Protein AF-A0A256VL76-F1 (afdb_monomer_lite)

InterPro domains:
  IPR054052 Y16Q-like [PF21825] (53-107)

Sequence (113 aa):
MTKEEIFNDFIKKVKRDNFQIINVCRSNRDNVQSFSFEITDKQTATNIELANKLSKENAEVAGRMNRLDKFMDTEEYNRLSAKEQRLMIIQYNAMQVYADVLLQRIDEIKERL

Secondary structure (DSSP, 8-state):
--HHHHHHHHHHHHHHTTEEEEEEEEEEETTEEEEEEEEEEHHHHHHHHHHHHHHHHHHHHHHHHHHHHHHHTSHHHHHS-HHHHHHHHHHHHHHHHHHHHHHHHHHHHHTT-

pLDDT: mean 90.88, std 8.42, range [64.75, 98.56]

Organism: Limosilactobacillus reuteri (NCBI:txid1598)

Foldseek 3Di:
DDPVVVVVVVVVVCVVPQKDWPDWDWDQDPNDIDIDTDMDGNLLVVLVVLLVVLVVVLVVLVVVLVVLVVVCPDVVLVPDDPVVVVVSVVSNVVSVVVSVVSVVSSVVSVVVD

Radius of gyration: 24.28 Å; chains: 1; bounding box: 40×32×70 Å

Structure (mmCIF, N/CA/C/O backbone):
data_AF-A0A256VL76-F1
#
_entry.id   AF-A0A256VL76-F1
#
loop_
_atom_site.group_PDB
_atom_site.id
_atom_site.type_symbol
_atom_site.label_atom_id
_atom_site.label_alt_id
_atom_site.label_comp_id
_atom_site.label_asym_id
_atom_site.label_entity_id
_atom_site.label_seq_id
_atom_site.pdbx_PDB_ins_code
_atom_site.Cartn_x
_atom_site.Cartn_y
_atom_site.Cartn_z
_atom_site.occupancy
_atom_site.B_iso_or_equiv
_atom_site.auth_seq_id
_atom_site.auth_comp_id
_atom_site.auth_asym_id
_atom_site.auth_atom_id
_atom_site.pdbx_PDB_model_num
ATOM 1 N N . MET A 1 1 ? -14.523 0.670 46.407 1.00 64.75 1 MET A N 1
ATOM 2 C CA . MET A 1 1 ? -13.843 0.361 45.139 1.00 64.75 1 MET A CA 1
ATOM 3 C C . MET A 1 1 ? -12.798 1.439 44.899 1.00 64.75 1 MET A C 1
ATOM 5 O O . MET A 1 1 ? -13.154 2.613 44.931 1.00 64.75 1 MET A O 1
ATOM 9 N N . THR A 1 2 ? -11.523 1.084 44.782 1.00 84.38 2 THR A N 1
ATOM 10 C CA . THR A 1 2 ? -10.431 2.034 44.521 1.00 84.38 2 THR A CA 1
ATOM 11 C C . THR A 1 2 ? -10.460 2.499 43.060 1.00 84.38 2 THR A C 1
ATOM 13 O O . THR A 1 2 ? -11.060 1.853 42.200 1.00 84.38 2 THR A O 1
ATOM 16 N N . LYS A 1 3 ? -9.800 3.624 42.744 1.00 75.19 3 LYS A N 1
ATOM 17 C CA . LYS A 1 3 ? -9.657 4.095 41.350 1.00 75.19 3 LYS A CA 1
ATOM 18 C C . LYS A 1 3 ? -9.028 3.025 40.448 1.00 75.19 3 LYS A C 1
ATOM 20 O O . LYS A 1 3 ? -9.415 2.878 39.294 1.00 75.19 3 LYS A O 1
ATOM 25 N N . GLU A 1 4 ? -8.080 2.275 40.996 1.00 77.06 4 GLU A N 1
ATOM 26 C CA . GLU A 1 4 ? -7.350 1.218 40.303 1.00 77.06 4 GLU A CA 1
ATOM 27 C C . GLU A 1 4 ? -8.224 -0.022 40.062 1.00 77.06 4 GLU A C 1
ATOM 29 O O . GLU A 1 4 ? -8.170 -0.617 38.989 1.00 77.06 4 GLU A O 1
ATOM 34 N N . GLU A 1 5 ? -9.116 -0.360 40.998 1.00 79.81 5 GLU A N 1
ATOM 35 C CA . GLU A 1 5 ? -10.124 -1.413 40.815 1.00 79.81 5 GLU A CA 1
ATOM 36 C C . GLU A 1 5 ? -11.136 -1.068 39.716 1.00 79.81 5 GLU A C 1
ATOM 38 O O . GLU A 1 5 ? -11.420 -1.915 38.872 1.00 79.81 5 GLU A O 1
ATOM 43 N N . ILE A 1 6 ? -11.635 0.174 39.680 1.00 77.31 6 ILE A N 1
ATOM 44 C CA . ILE A 1 6 ? -12.567 0.641 38.637 1.00 77.31 6 ILE A CA 1
ATOM 45 C C . ILE A 1 6 ? -11.898 0.581 37.258 1.00 77.31 6 ILE A C 1
ATOM 47 O O . ILE A 1 6 ? -12.497 0.113 36.289 1.00 77.31 6 ILE A O 1
ATOM 51 N N . PHE A 1 7 ? -10.638 1.016 37.171 1.00 76.62 7 PHE A N 1
ATOM 52 C CA . PHE A 1 7 ? -9.871 0.968 35.930 1.00 76.62 7 PHE A CA 1
ATOM 53 C C . PHE A 1 7 ? -9.646 -0.479 35.473 1.00 76.62 7 PHE A C 1
ATOM 55 O O . PHE A 1 7 ? -9.915 -0.818 34.324 1.00 76.62 7 PHE A O 1
ATOM 62 N N . ASN A 1 8 ? -9.227 -1.366 36.377 1.00 80.50 8 ASN A N 1
ATOM 63 C CA . ASN A 1 8 ? -8.997 -2.774 36.059 1.00 80.50 8 ASN A CA 1
ATOM 64 C C . ASN A 1 8 ? -10.285 -3.521 35.669 1.00 80.50 8 ASN A C 1
ATOM 66 O O . ASN A 1 8 ? -10.241 -4.371 34.775 1.00 80.50 8 ASN A O 1
ATOM 70 N N . ASP A 1 9 ? -11.427 -3.203 36.288 1.00 80.94 9 ASP A N 1
ATOM 71 C CA . ASP A 1 9 ? -12.739 -3.748 35.912 1.00 80.94 9 ASP A CA 1
ATOM 72 C C . ASP A 1 9 ? -13.163 -3.289 34.507 1.00 80.94 9 ASP A C 1
ATOM 74 O O . ASP A 1 9 ? -13.569 -4.111 33.682 1.00 80.94 9 ASP A O 1
ATOM 78 N N . PHE A 1 10 ? -12.970 -2.004 34.185 1.00 80.00 10 PHE A N 1
ATOM 79 C CA . PHE A 1 10 ? -13.204 -1.468 32.841 1.00 80.00 10 PHE A CA 1
ATOM 80 C C . PHE A 1 10 ? -12.331 -2.167 31.787 1.00 80.00 10 PHE A C 1
ATOM 82 O O . PHE A 1 10 ? -12.855 -2.680 30.798 1.00 80.00 10 PHE A O 1
ATOM 89 N N . ILE A 1 11 ? -11.017 -2.284 32.024 1.00 79.06 11 ILE A N 1
ATOM 90 C CA . ILE A 1 11 ? -10.099 -2.992 31.116 1.00 79.06 11 ILE A CA 1
ATOM 91 C C . ILE A 1 11 ? -10.519 -4.456 30.925 1.00 79.06 11 ILE A C 1
ATOM 93 O O . ILE A 1 11 ? -10.466 -4.972 29.806 1.00 79.06 11 ILE A O 1
ATOM 97 N N . LYS A 1 12 ? -10.946 -5.143 31.994 1.00 79.56 12 LYS A N 1
ATOM 98 C CA . LYS A 1 12 ? -11.441 -6.526 31.907 1.00 79.56 12 LYS A CA 1
ATOM 99 C C . LYS A 1 12 ? -12.678 -6.637 31.021 1.00 79.56 12 LYS A C 1
ATOM 101 O O . LYS A 1 12 ? -12.723 -7.545 30.193 1.00 79.56 12 LYS A O 1
ATOM 106 N N . LYS A 1 13 ? -13.649 -5.734 31.174 1.00 74.38 13 LYS A N 1
ATOM 107 C CA . LYS A 1 13 ? -14.882 -5.715 30.370 1.00 74.38 13 LYS A CA 1
ATOM 108 C C . LYS A 1 13 ? -14.586 -5.444 28.894 1.00 74.38 13 LYS A C 1
ATOM 110 O O . LYS A 1 13 ? -14.974 -6.244 28.052 1.00 74.38 13 LYS A O 1
ATOM 115 N N . VAL A 1 14 ? -13.766 -4.435 28.592 1.00 75.00 14 VAL A N 1
ATOM 116 C CA . VAL A 1 14 ? -13.315 -4.132 27.218 1.00 75.00 14 VAL A CA 1
ATOM 117 C C . VAL A 1 14 ? -12.643 -5.346 26.562 1.00 75.00 14 VAL A C 1
ATOM 119 O O . VAL A 1 14 ? -12.964 -5.702 25.430 1.00 75.00 14 VAL A O 1
ATOM 122 N N . LYS A 1 15 ? -11.740 -6.030 27.280 1.00 71.19 15 LYS A N 1
ATOM 123 C CA . LYS A 1 15 ? -11.041 -7.217 26.756 1.00 71.19 15 LYS A CA 1
ATOM 124 C C . LYS A 1 15 ? -11.975 -8.397 26.476 1.00 71.19 15 LYS A C 1
ATOM 126 O O . LYS A 1 15 ? -11.658 -9.183 25.578 1.00 71.19 15 LYS A O 1
ATOM 131 N N . ARG A 1 16 ? -13.062 -8.531 27.245 1.00 76.50 16 ARG A N 1
ATOM 132 C CA . ARG A 1 16 ? -14.035 -9.631 27.152 1.00 76.50 16 ARG A CA 1
ATOM 133 C C . ARG A 1 16 ? -14.922 -9.518 25.911 1.00 76.50 16 ARG A C 1
ATOM 135 O O . ARG A 1 16 ? -15.236 -10.543 25.320 1.00 76.50 16 ARG A O 1
ATOM 142 N N . ASP A 1 17 ? -15.223 -8.295 25.482 1.00 70.25 17 ASP A N 1
ATOM 143 C CA . ASP A 1 17 ? -16.236 -8.012 24.457 1.00 70.25 17 ASP A CA 1
ATOM 144 C C . ASP A 1 17 ? -15.643 -7.691 23.065 1.00 70.25 17 ASP A C 1
ATOM 146 O O . ASP A 1 17 ? -16.253 -6.999 22.263 1.00 70.25 17 ASP A O 1
ATOM 150 N N . ASN A 1 18 ? -14.445 -8.199 22.743 1.00 77.56 18 ASN A N 1
ATOM 151 C CA . ASN A 1 18 ? -13.742 -7.952 21.467 1.00 77.56 18 ASN A CA 1
ATOM 152 C C . ASN A 1 18 ? -13.428 -6.482 21.146 1.00 77.56 18 ASN A C 1
ATOM 154 O O . ASN A 1 18 ? -13.108 -6.168 20.003 1.00 77.56 18 ASN A O 1
ATOM 158 N N . PHE A 1 19 ? -13.401 -5.606 22.148 1.00 82.12 19 PHE A N 1
ATOM 159 C CA . PHE A 1 19 ? -12.969 -4.221 21.987 1.00 82.12 19 PHE A CA 1
ATOM 160 C C . PHE A 1 19 ? -11.496 -4.036 22.356 1.00 82.12 19 PHE A C 1
ATOM 162 O O . PHE A 1 19 ? -10.884 -4.843 23.068 1.00 82.12 19 PHE A O 1
ATOM 169 N N . GLN A 1 20 ? -10.917 -2.946 21.870 1.00 81.56 20 GLN A N 1
ATOM 170 C CA . GLN A 1 20 ? -9.614 -2.452 22.275 1.00 81.56 20 GLN A CA 1
ATOM 171 C C . GLN A 1 20 ? -9.644 -0.938 22.463 1.00 81.56 20 GLN A C 1
ATOM 173 O O . GLN A 1 20 ? -10.370 -0.223 21.776 1.00 81.56 20 GLN A O 1
ATOM 178 N N . ILE A 1 21 ? -8.835 -0.457 23.403 1.00 83.06 21 ILE A N 1
ATOM 179 C CA . ILE A 1 21 ? -8.632 0.973 23.633 1.00 83.06 21 ILE A CA 1
ATOM 180 C C . ILE A 1 21 ? -7.552 1.445 22.667 1.00 83.06 21 ILE A C 1
ATOM 182 O O . ILE A 1 21 ? -6.445 0.908 22.688 1.00 83.06 21 ILE A O 1
ATOM 186 N N . ILE A 1 22 ? -7.872 2.441 21.849 1.00 83.19 22 ILE A N 1
ATOM 187 C CA . ILE A 1 22 ? -6.939 3.041 20.885 1.00 83.19 22 ILE A CA 1
ATOM 188 C C . ILE A 1 22 ? -6.375 4.373 21.376 1.00 83.19 22 ILE A C 1
ATOM 190 O O . ILE A 1 22 ? -5.302 4.776 20.935 1.00 83.19 22 ILE A O 1
ATOM 194 N N . ASN A 1 23 ? -7.051 5.028 22.325 1.00 82.19 23 ASN A N 1
ATOM 195 C CA . ASN A 1 23 ? -6.583 6.272 22.920 1.00 82.19 23 ASN A CA 1
ATOM 196 C C . ASN A 1 23 ? -7.085 6.431 24.363 1.00 82.19 23 ASN A C 1
ATOM 198 O O . ASN A 1 23 ? -8.189 6.002 24.709 1.00 82.19 23 ASN A O 1
ATOM 202 N N . VAL A 1 24 ? -6.271 7.071 25.203 1.00 84.81 24 VAL A N 1
ATOM 203 C CA . VAL A 1 24 ? -6.621 7.430 26.581 1.00 84.81 24 VAL A CA 1
ATOM 204 C C . VAL A 1 24 ? -6.229 8.880 26.817 1.00 84.81 24 VAL A C 1
ATOM 206 O O . VAL A 1 24 ? -5.048 9.222 26.841 1.00 84.81 24 VAL A O 1
ATOM 209 N N . CYS A 1 25 ? -7.218 9.733 27.059 1.00 84.75 25 CYS A N 1
ATOM 210 C CA . CYS A 1 25 ? -6.995 11.121 27.436 1.00 84.75 25 CYS A CA 1
ATOM 211 C C . CYS A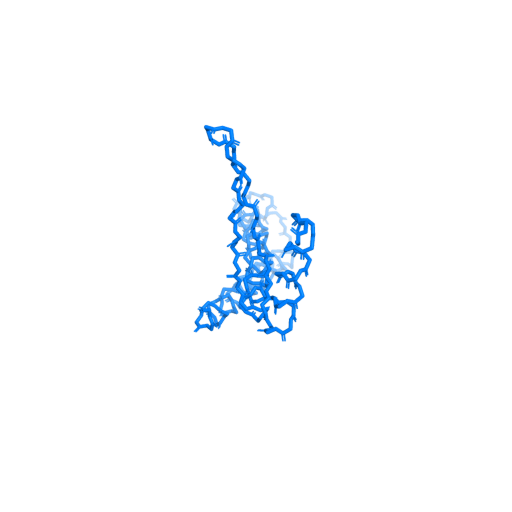 1 25 ? -7.229 11.295 28.934 1.00 84.75 25 CYS A C 1
ATOM 213 O O . CYS A 1 25 ? -8.262 10.898 29.469 1.00 84.75 25 CYS A O 1
ATOM 215 N N . ARG A 1 26 ? -6.279 11.936 29.612 1.00 87.00 26 ARG A N 1
ATOM 216 C CA . ARG A 1 26 ? -6.411 12.331 31.015 1.00 87.00 26 ARG A CA 1
ATOM 217 C C . ARG A 1 26 ? -6.529 13.845 31.093 1.00 87.00 26 ARG A C 1
ATOM 219 O O . ARG A 1 26 ? -5.690 14.551 30.543 1.00 87.00 26 ARG A O 1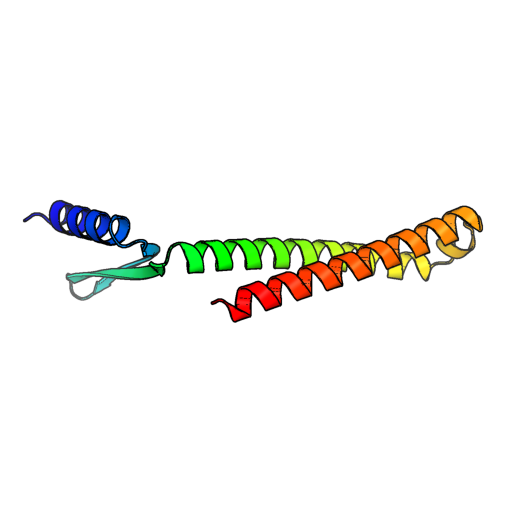
ATOM 226 N N . SER A 1 27 ? -7.520 14.338 31.823 1.00 87.50 27 SER A N 1
ATOM 227 C CA . SER A 1 27 ? -7.660 15.762 32.118 1.00 87.50 27 SER A CA 1
ATOM 228 C C . SER A 1 27 ? -7.820 15.988 33.618 1.00 87.50 27 SER A C 1
ATOM 230 O O . SER A 1 27 ? -8.395 15.171 34.333 1.00 87.50 27 SER A O 1
ATOM 232 N N . ASN A 1 28 ? -7.267 17.098 34.100 1.00 87.31 28 ASN A N 1
ATOM 233 C CA . ASN A 1 28 ? -7.467 17.589 35.457 1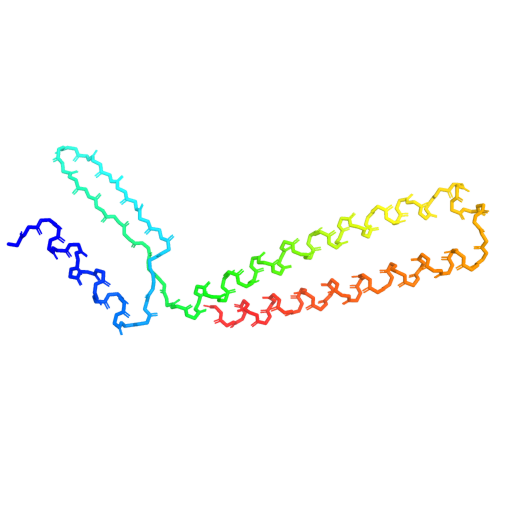.00 87.31 28 ASN A CA 1
ATOM 234 C C . ASN A 1 28 ? -8.048 19.000 35.336 1.00 87.31 28 ASN A C 1
ATOM 236 O O . ASN A 1 28 ? -7.320 19.927 34.983 1.00 87.31 28 ASN A O 1
ATOM 240 N N . ARG A 1 29 ? -9.348 19.159 35.590 1.00 85.81 29 ARG A N 1
ATOM 241 C CA . ARG A 1 29 ? -10.010 20.471 35.693 1.00 85.81 29 ARG A CA 1
ATOM 242 C C . ARG A 1 29 ? -10.648 20.584 37.066 1.00 85.81 29 ARG A C 1
ATOM 244 O O . ARG A 1 29 ? -11.218 19.609 37.537 1.00 85.81 29 ARG A O 1
ATOM 251 N N . ASP A 1 30 ? -10.514 21.743 37.703 1.00 89.12 30 ASP A N 1
ATOM 252 C CA . ASP A 1 30 ? -11.171 22.063 38.979 1.00 89.12 30 ASP A CA 1
ATOM 253 C C . ASP A 1 30 ? -10.946 21.006 40.080 1.00 89.12 30 ASP A C 1
ATOM 255 O O . ASP A 1 30 ? -11.866 20.611 40.789 1.00 89.12 30 ASP A O 1
ATOM 259 N N . ASN A 1 31 ? -9.711 20.497 40.201 1.00 85.56 31 ASN A N 1
ATOM 260 C CA . ASN A 1 31 ? -9.329 19.387 41.094 1.00 85.56 31 ASN A CA 1
ATOM 261 C C . ASN A 1 31 ? -10.064 18.050 40.851 1.00 85.56 31 ASN A C 1
ATOM 263 O O . ASN A 1 31 ? -9.908 17.107 41.631 1.00 85.56 31 ASN A O 1
ATOM 267 N N . VAL A 1 32 ? -10.794 17.917 39.743 1.00 83.94 32 VAL A N 1
ATOM 268 C CA . VAL A 1 32 ? -11.412 16.672 39.285 1.00 83.94 32 VAL A CA 1
ATOM 269 C C . VAL A 1 32 ? -10.539 16.028 38.212 1.00 83.94 32 VAL A C 1
ATOM 271 O O . VAL A 1 32 ? -10.250 16.609 37.164 1.00 83.94 32 VAL A O 1
ATOM 274 N N . GLN A 1 33 ? -10.129 14.789 38.474 1.00 85.06 33 GLN A N 1
ATOM 275 C CA . GLN A 1 33 ? -9.399 13.957 37.525 1.00 85.06 33 GLN A CA 1
ATOM 276 C C . GLN A 1 33 ? -10.386 13.174 36.659 1.00 85.06 33 GLN A C 1
ATOM 278 O O . GLN A 1 33 ? -11.136 12.350 3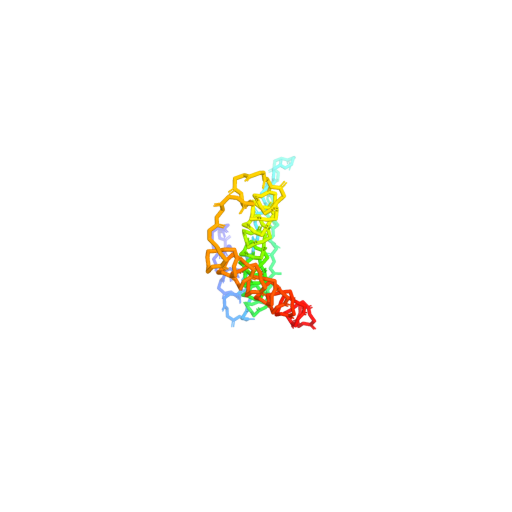7.180 1.00 85.06 33 GLN A O 1
ATOM 283 N N . SER A 1 34 ? -10.344 13.398 35.349 1.00 83.19 34 SER A N 1
ATOM 284 C CA . SER A 1 34 ? -11.181 12.711 34.364 1.00 83.19 34 SER A CA 1
ATOM 285 C C . SER A 1 34 ? -10.331 11.886 33.401 1.00 83.19 34 SER A C 1
ATOM 287 O O . SER A 1 34 ? -9.207 12.262 33.052 1.00 83.19 34 SER A O 1
ATOM 289 N N . PHE A 1 35 ? -10.886 10.756 32.970 1.00 83.19 35 PHE A N 1
ATOM 290 C CA . PHE A 1 35 ? -10.304 9.877 31.964 1.00 83.19 35 PHE A CA 1
ATOM 291 C C . PHE A 1 35 ? -11.325 9.661 30.851 1.00 83.19 35 PHE A C 1
ATOM 293 O O . PHE A 1 35 ? -12.464 9.292 31.130 1.00 83.19 35 PHE A O 1
ATOM 300 N N . SER A 1 36 ? -10.900 9.862 29.610 1.00 84.38 36 SER A N 1
ATOM 301 C CA . SER A 1 36 ? -11.675 9.547 28.414 1.00 84.38 36 SER A CA 1
ATOM 302 C C . SER A 1 36 ? -10.970 8.432 27.660 1.00 84.38 36 SER A C 1
ATOM 304 O O . SER A 1 36 ? -9.761 8.503 27.437 1.00 84.38 36 SER A O 1
ATOM 306 N N . PHE A 1 37 ? -11.726 7.410 27.276 1.00 84.00 37 PHE A N 1
ATOM 307 C CA . PHE A 1 37 ? -11.222 6.262 26.534 1.00 84.00 37 PHE A CA 1
ATOM 308 C C . PHE A 1 37 ? -11.873 6.245 25.165 1.00 84.00 37 PHE A C 1
ATOM 310 O O . PHE A 1 37 ? -13.096 6.319 25.060 1.00 84.00 37 PHE A O 1
ATOM 317 N N . GLU A 1 38 ? -11.055 6.104 24.135 1.00 85.81 38 GLU A N 1
ATOM 318 C CA . GLU A 1 38 ? -11.525 5.818 22.791 1.00 85.81 38 GLU A CA 1
ATOM 319 C C . GLU A 1 38 ? -11.385 4.316 22.559 1.00 85.81 38 GLU A C 1
ATOM 321 O O . GLU A 1 38 ? -10.286 3.759 22.676 1.00 85.81 38 GLU A O 1
ATOM 326 N N . ILE A 1 39 ? -12.512 3.653 22.306 1.00 86.62 39 ILE A N 1
ATOM 327 C CA . ILE A 1 39 ? -12.591 2.208 22.099 1.00 86.62 39 ILE A CA 1
ATOM 328 C C . ILE A 1 39 ? -13.124 1.907 20.705 1.00 86.62 39 ILE A C 1
ATOM 330 O O . ILE A 1 39 ? -13.992 2.607 20.195 1.00 86.62 39 ILE A O 1
ATOM 334 N N . THR A 1 40 ? -12.623 0.835 20.111 1.00 85.88 40 THR A N 1
ATOM 335 C CA . THR A 1 40 ? -13.124 0.281 18.851 1.00 85.88 40 THR A CA 1
ATOM 336 C C . THR A 1 40 ? -13.075 -1.238 18.930 1.00 85.88 40 THR A C 1
ATOM 338 O O . THR A 1 40 ? -12.415 -1.791 19.818 1.00 85.88 40 THR A O 1
ATOM 341 N N . ASP A 1 41 ? -13.790 -1.943 18.062 1.00 87.69 41 ASP A N 1
ATOM 342 C CA . ASP A 1 41 ? -13.656 -3.391 18.004 1.00 87.69 41 ASP A CA 1
ATOM 343 C C . ASP A 1 41 ? -12.277 -3.782 1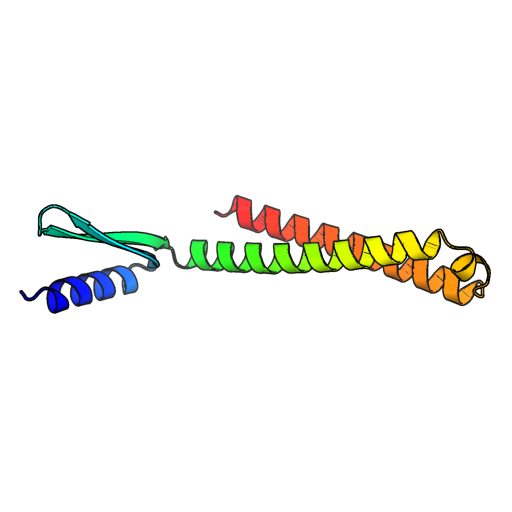7.435 1.00 87.69 41 ASP A C 1
ATOM 345 O O . ASP A 1 41 ? -11.644 -3.066 16.654 1.00 87.69 41 ASP A O 1
ATOM 349 N N . LYS A 1 42 ? -11.763 -4.929 17.877 1.00 85.31 42 LYS A N 1
ATOM 350 C CA . LYS A 1 42 ? -10.425 -5.415 17.512 1.00 85.31 42 LYS A CA 1
ATOM 351 C C . LYS A 1 42 ? -10.270 -5.626 16.008 1.00 85.31 42 LYS A C 1
ATOM 353 O O . LYS A 1 42 ? -9.159 -5.473 15.500 1.00 85.31 42 LYS A O 1
ATOM 358 N N . GLN A 1 43 ? -11.346 -5.990 15.306 1.00 87.06 43 GLN A N 1
ATOM 359 C CA . GLN A 1 43 ? -11.299 -6.211 13.865 1.00 87.06 43 GLN A CA 1
ATOM 360 C C . GLN A 1 43 ? -11.121 -4.881 13.135 1.00 87.06 43 GLN A C 1
ATOM 362 O O . GLN A 1 43 ? -10.200 -4.759 12.330 1.00 87.06 43 GLN A O 1
ATOM 367 N N . THR A 1 44 ? -11.921 -3.874 13.475 1.00 89.00 44 THR A N 1
ATOM 368 C CA . THR A 1 44 ? -11.811 -2.502 12.966 1.00 89.00 44 THR A CA 1
ATOM 369 C C . THR A 1 44 ? -10.436 -1.922 13.246 1.00 89.00 44 THR A C 1
ATOM 371 O O . THR A 1 44 ? -9.786 -1.401 12.343 1.00 89.00 44 THR A O 1
ATOM 374 N N . ALA A 1 45 ? -9.909 -2.087 14.457 1.00 87.44 45 ALA A N 1
ATOM 375 C CA . ALA A 1 45 ? -8.559 -1.625 14.745 1.00 87.44 45 ALA A CA 1
ATOM 376 C C . ALA A 1 45 ? -7.470 -2.320 13.922 1.00 87.44 45 ALA A C 1
ATOM 378 O O . ALA A 1 45 ? -6.545 -1.665 13.443 1.00 87.44 45 ALA A O 1
ATOM 379 N N . THR A 1 46 ? -7.577 -3.640 13.757 1.00 89.38 46 THR A N 1
ATOM 380 C CA . THR A 1 46 ? -6.638 -4.423 12.945 1.00 89.38 46 THR A CA 1
ATOM 381 C C . THR A 1 46 ? -6.707 -3.988 11.481 1.00 89.38 46 THR A C 1
ATOM 383 O O . THR A 1 46 ? -5.677 -3.826 10.828 1.00 89.38 46 THR A O 1
ATOM 386 N N . ASN A 1 47 ? -7.916 -3.736 10.978 1.00 92.56 47 ASN A N 1
ATOM 387 C CA . ASN A 1 47 ? -8.165 -3.215 9.639 1.00 92.56 47 ASN A CA 1
ATOM 388 C C . ASN A 1 47 ? -7.550 -1.815 9.461 1.00 92.56 47 ASN A C 1
ATOM 390 O O . ASN A 1 47 ? -6.852 -1.585 8.477 1.00 92.56 47 ASN A O 1
ATOM 394 N N . ILE A 1 48 ? -7.721 -0.904 10.426 1.00 91.44 48 ILE A N 1
ATOM 395 C CA . ILE A 1 48 ? -7.089 0.428 10.411 1.00 91.44 48 ILE A CA 1
ATOM 396 C C . ILE A 1 48 ? -5.561 0.306 10.389 1.00 91.44 48 ILE A C 1
ATOM 398 O O . ILE A 1 48 ? -4.895 0.967 9.590 1.00 91.44 48 ILE A O 1
ATOM 402 N N . GLU A 1 49 ? -4.985 -0.546 11.240 1.00 92.12 49 GLU A N 1
ATOM 403 C CA . GLU A 1 49 ? -3.537 -0.758 11.277 1.00 92.12 49 GLU A CA 1
ATOM 404 C C . GLU A 1 49 ? -3.016 -1.293 9.935 1.00 92.12 49 GLU A C 1
ATOM 406 O O . GLU A 1 49 ? -2.002 -0.810 9.423 1.00 92.12 49 GLU A O 1
ATOM 411 N N . LEU A 1 50 ? -3.725 -2.253 9.337 1.00 95.06 50 LEU A N 1
ATOM 412 C CA . LEU A 1 50 ? -3.384 -2.804 8.031 1.00 95.06 50 LEU A CA 1
ATOM 413 C C . LEU A 1 50 ? -3.481 -1.745 6.926 1.00 95.06 50 LEU A C 1
ATOM 415 O O . LEU A 1 50 ? -2.526 -1.581 6.168 1.00 95.06 50 LEU A O 1
ATOM 419 N N . ALA A 1 51 ? -4.573 -0.979 6.865 1.00 96.25 51 ALA A N 1
ATOM 420 C CA . ALA A 1 51 ? -4.744 0.098 5.891 1.00 96.25 51 ALA A CA 1
ATOM 421 C C . ALA A 1 51 ? -3.625 1.147 5.995 1.00 96.25 51 ALA A C 1
ATOM 423 O O . ALA A 1 51 ? -3.100 1.596 4.974 1.00 96.25 51 ALA A O 1
ATOM 424 N N . ASN A 1 52 ? -3.202 1.493 7.215 1.00 95.69 52 ASN A N 1
ATOM 425 C CA . ASN A 1 52 ? -2.093 2.420 7.447 1.00 95.69 52 ASN A CA 1
ATOM 426 C C . ASN A 1 52 ? -0.752 1.854 6.957 1.00 95.69 52 ASN A C 1
ATOM 428 O O . ASN A 1 52 ? 0.026 2.580 6.334 1.00 95.69 52 ASN A O 1
ATOM 432 N N . LYS A 1 53 ? -0.481 0.562 7.197 1.00 97.62 53 LYS A N 1
ATOM 433 C CA . LYS A 1 53 ? 0.731 -0.111 6.693 1.00 97.62 53 LYS A CA 1
ATOM 434 C C . LYS A 1 53 ? 0.775 -0.106 5.168 1.00 97.62 53 LYS A C 1
ATOM 436 O O . LYS A 1 53 ? 1.772 0.337 4.603 1.00 97.62 53 LYS A O 1
ATOM 441 N N . LEU A 1 54 ? -0.318 -0.510 4.520 1.00 98.25 54 LEU A N 1
ATOM 442 C CA . LEU A 1 54 ? -0.421 -0.515 3.059 1.00 98.25 54 LEU A CA 1
ATOM 443 C C . LEU A 1 54 ? -0.310 0.901 2.477 1.00 98.25 54 LEU A C 1
ATOM 445 O O . LEU A 1 54 ? 0.358 1.098 1.469 1.00 98.25 54 LEU A O 1
ATOM 449 N N . SER A 1 55 ? -0.899 1.906 3.134 1.00 98.19 55 SER A N 1
ATOM 450 C CA . SER A 1 55 ? -0.800 3.306 2.692 1.00 98.19 55 SER A CA 1
ATOM 451 C C . SER A 1 55 ? 0.640 3.816 2.738 1.00 98.19 55 SER A C 1
ATOM 453 O O . SER A 1 55 ? 1.089 4.495 1.813 1.00 98.19 55 SER A O 1
ATOM 455 N N . LYS A 1 56 ? 1.386 3.472 3.796 1.00 98.44 56 LYS A N 1
ATOM 456 C CA . LYS A 1 56 ? 2.804 3.823 3.910 1.00 98.44 56 LYS A CA 1
ATOM 457 C C . LYS A 1 56 ? 3.630 3.141 2.821 1.00 98.44 56 LYS A C 1
ATOM 459 O O . LYS A 1 56 ? 4.430 3.804 2.168 1.00 98.44 56 LYS A O 1
ATOM 464 N N . GLU A 1 57 ? 3.416 1.847 2.606 1.00 98.50 57 GLU A N 1
ATOM 465 C CA . GLU A 1 57 ? 4.103 1.093 1.556 1.00 98.50 57 GLU A CA 1
ATOM 466 C C . GLU A 1 57 ? 3.813 1.668 0.164 1.00 98.50 57 GLU A C 1
ATOM 468 O O . GLU A 1 57 ? 4.739 1.919 -0.606 1.00 98.50 57 GLU A O 1
ATOM 473 N N . ASN A 1 58 ? 2.552 1.998 -0.125 1.00 98.56 58 ASN A N 1
ATOM 474 C CA . ASN A 1 58 ? 2.167 2.629 -1.383 1.00 98.56 58 ASN A CA 1
ATOM 475 C C . ASN A 1 58 ? 2.876 3.979 -1.595 1.00 98.56 58 ASN A C 1
ATOM 477 O O . ASN A 1 58 ? 3.374 4.262 -2.684 1.00 98.56 58 ASN A O 1
ATOM 481 N N . ALA A 1 59 ? 2.995 4.796 -0.543 1.00 98.44 59 ALA A N 1
ATOM 482 C CA . ALA A 1 59 ? 3.738 6.054 -0.604 1.00 98.44 59 ALA A CA 1
ATOM 483 C C . ALA A 1 59 ? 5.241 5.839 -0.875 1.00 98.44 59 ALA A C 1
ATOM 485 O O . ALA A 1 59 ? 5.856 6.601 -1.626 1.00 98.44 59 ALA A O 1
ATOM 486 N N . GLU A 1 60 ? 5.843 4.790 -0.307 1.00 98.50 60 GLU A N 1
ATOM 487 C CA . GLU A 1 60 ? 7.236 4.425 -0.583 1.00 98.50 60 GLU A CA 1
ATOM 488 C C . GLU A 1 60 ? 7.437 3.977 -2.040 1.00 98.50 60 GLU A C 1
ATOM 490 O O . GLU A 1 60 ? 8.419 4.385 -2.673 1.00 98.50 60 GLU A O 1
ATOM 495 N N . VAL A 1 61 ? 6.506 3.185 -2.587 1.00 98.44 61 VAL A N 1
ATOM 496 C CA . VAL A 1 61 ? 6.507 2.750 -3.996 1.00 98.44 61 VAL A CA 1
ATOM 497 C C . VAL A 1 61 ? 6.356 3.949 -4.930 1.00 98.44 61 VAL A C 1
ATOM 499 O O . VAL A 1 61 ? 7.200 4.135 -5.808 1.00 98.44 61 VAL A O 1
ATOM 502 N N . ALA A 1 62 ? 5.381 4.828 -4.689 1.00 97.88 62 ALA A N 1
ATOM 503 C CA . ALA A 1 62 ? 5.202 6.062 -5.456 1.00 97.88 62 ALA A CA 1
ATOM 504 C C . ALA A 1 62 ? 6.465 6.944 -5.426 1.00 97.88 62 ALA A C 1
ATOM 506 O O . ALA A 1 62 ? 6.895 7.486 -6.444 1.00 97.88 62 ALA A O 1
ATOM 507 N N . GLY A 1 63 ? 7.133 7.032 -4.271 1.00 98.25 63 GLY A N 1
ATOM 508 C CA . GLY A 1 63 ? 8.410 7.731 -4.143 1.00 98.25 63 GLY A CA 1
ATOM 509 C C . GLY A 1 63 ? 9.537 7.115 -4.984 1.00 98.25 63 GLY A C 1
ATOM 510 O O . GLY A 1 63 ? 10.368 7.850 -5.519 1.00 98.25 63 GLY A O 1
ATOM 511 N N . ARG A 1 64 ? 9.586 5.782 -5.116 1.00 98.12 64 ARG A N 1
ATOM 512 C CA . ARG A 1 64 ? 10.546 5.082 -5.992 1.00 98.12 64 ARG A CA 1
ATOM 513 C C . ARG A 1 64 ? 10.224 5.307 -7.465 1.00 98.12 64 ARG A C 1
ATOM 515 O O . ARG A 1 64 ? 11.140 5.632 -8.216 1.00 98.12 64 ARG A O 1
ATOM 522 N N . MET A 1 65 ? 8.951 5.207 -7.846 1.00 98.19 65 MET A N 1
ATOM 523 C CA . MET A 1 65 ? 8.489 5.489 -9.206 1.00 98.19 65 MET A CA 1
ATOM 524 C C . MET A 1 65 ? 8.860 6.906 -9.630 1.00 98.19 65 MET A C 1
ATOM 526 O O . MET A 1 65 ? 9.509 7.067 -10.650 1.00 98.19 65 MET A O 1
ATOM 530 N N . ASN A 1 66 ? 8.581 7.913 -8.798 1.00 98.25 66 ASN A N 1
ATOM 531 C CA . ASN A 1 66 ? 8.930 9.307 -9.091 1.00 98.25 66 ASN A CA 1
ATOM 532 C C . ASN A 1 66 ? 10.437 9.536 -9.273 1.00 98.25 66 ASN A C 1
ATOM 534 O O . ASN A 1 66 ? 10.845 10.425 -10.015 1.00 98.25 66 ASN A O 1
ATOM 538 N N . ARG A 1 67 ? 11.292 8.782 -8.569 1.00 98.12 67 ARG A N 1
ATOM 539 C CA . ARG A 1 67 ? 12.747 8.859 -8.780 1.00 98.12 67 ARG A CA 1
ATOM 540 C C . ARG A 1 67 ? 13.156 8.221 -10.101 1.00 98.12 67 ARG A C 1
ATOM 542 O O . ARG A 1 67 ? 14.025 8.763 -10.774 1.00 98.12 67 ARG A O 1
ATOM 549 N N . LEU A 1 68 ? 12.550 7.086 -10.440 1.00 97.50 68 LEU A N 1
ATOM 550 C CA . LEU A 1 68 ? 12.822 6.383 -11.686 1.00 97.50 68 LEU A CA 1
ATOM 551 C C . LEU A 1 68 ? 12.346 7.193 -12.896 1.00 97.50 68 LEU A C 1
ATOM 553 O O . LEU A 1 68 ? 13.112 7.357 -13.832 1.00 97.50 68 LEU A O 1
ATOM 557 N N . ASP A 1 69 ? 11.146 7.765 -12.818 1.00 96.88 69 ASP A N 1
ATOM 558 C CA . ASP A 1 69 ? 10.559 8.675 -13.807 1.00 96.88 69 ASP A CA 1
ATOM 559 C C . ASP A 1 69 ? 11.515 9.832 -14.126 1.00 96.88 69 ASP A C 1
ATOM 561 O O . ASP A 1 69 ? 12.006 9.967 -15.243 1.00 96.88 69 ASP A O 1
ATOM 565 N N . LYS A 1 70 ? 11.941 10.561 -13.085 1.00 98.06 70 LYS A N 1
ATOM 566 C CA . LYS A 1 70 ? 12.920 11.649 -13.212 1.00 98.06 70 LYS A CA 1
ATOM 567 C C . LYS A 1 70 ? 14.250 11.207 -13.806 1.00 98.06 70 LYS A C 1
ATOM 569 O O . LYS A 1 70 ? 14.891 11.996 -14.488 1.00 98.06 70 LYS A O 1
ATOM 574 N N . PHE A 1 71 ? 14.709 9.995 -13.496 1.00 97.94 71 PHE A N 1
ATOM 575 C CA . PHE A 1 71 ? 15.941 9.462 -14.071 1.00 97.94 71 PHE A CA 1
ATOM 576 C C . PHE A 1 71 ? 15.766 9.131 -15.557 1.00 97.94 71 PHE A C 1
ATOM 578 O O . PHE A 1 71 ? 16.661 9.421 -16.350 1.00 97.94 71 PHE A O 1
ATOM 585 N N . MET A 1 72 ? 14.620 8.566 -15.939 1.00 96.75 72 MET A N 1
ATOM 586 C CA . MET A 1 72 ? 14.298 8.219 -17.324 1.00 96.75 72 MET A CA 1
ATOM 587 C C . MET A 1 72 ? 14.206 9.450 -18.241 1.00 96.75 72 MET A C 1
ATOM 589 O O . MET A 1 72 ? 14.446 9.324 -19.438 1.00 96.75 72 MET A O 1
ATOM 593 N N . ASP A 1 73 ? 13.988 10.640 -17.678 1.00 96.94 73 ASP A N 1
ATOM 594 C CA . ASP A 1 73 ? 14.019 11.922 -18.397 1.00 96.94 73 ASP A CA 1
ATOM 595 C C . ASP A 1 73 ? 15.434 12.511 -18.602 1.00 96.94 73 ASP A C 1
ATOM 597 O O . ASP A 1 73 ? 15.589 13.604 -19.153 1.00 96.94 73 ASP A O 1
ATOM 601 N N . THR A 1 74 ? 16.497 11.836 -18.150 1.00 98.25 74 THR A N 1
ATOM 602 C CA . THR A 1 74 ? 17.873 12.366 -18.216 1.00 98.25 74 THR A CA 1
ATOM 603 C C . THR A 1 74 ? 18.648 11.921 -19.459 1.00 98.25 74 THR A C 1
ATOM 605 O O . THR A 1 74 ? 18.398 10.872 -20.053 1.00 98.25 74 THR A O 1
ATOM 608 N N . GLU A 1 75 ? 19.698 12.669 -19.821 1.00 97.88 75 GLU A N 1
ATOM 609 C CA . GLU A 1 75 ? 20.671 12.202 -20.821 1.00 97.88 75 GLU A CA 1
ATOM 610 C C . GLU A 1 75 ? 21.397 10.919 -20.398 1.00 97.88 75 GLU A C 1
ATOM 612 O O . GLU A 1 75 ? 21.804 10.140 -21.257 1.00 97.88 75 GLU A O 1
ATOM 617 N N . GLU A 1 76 ? 21.582 10.694 -19.095 1.00 98.06 76 GLU A N 1
ATOM 618 C CA . GLU A 1 76 ? 22.232 9.488 -18.582 1.00 98.06 76 GLU A CA 1
ATOM 619 C C . GLU A 1 76 ? 21.426 8.239 -18.946 1.00 98.06 76 GLU A C 1
ATOM 621 O O . GLU A 1 76 ? 21.993 7.275 -19.459 1.00 98.06 76 GLU A O 1
ATOM 626 N N . TYR A 1 77 ? 20.098 8.297 -18.807 1.00 97.81 77 TYR A N 1
ATOM 627 C CA . TYR A 1 77 ? 19.202 7.246 -19.284 1.00 97.81 77 TYR A CA 1
ATOM 628 C C . TYR A 1 77 ? 19.340 7.001 -20.795 1.00 97.81 77 TYR A C 1
ATOM 630 O O . TYR A 1 77 ? 19.436 5.854 -21.239 1.00 97.81 77 TYR A O 1
ATOM 638 N N . ASN A 1 78 ? 19.431 8.067 -21.594 1.00 97.25 78 ASN A N 1
ATOM 639 C CA . ASN A 1 78 ? 19.582 7.955 -23.049 1.00 97.25 78 ASN A CA 1
ATOM 640 C C . ASN A 1 78 ? 20.914 7.318 -23.478 1.00 97.25 78 ASN A C 1
ATOM 642 O O . ASN A 1 78 ? 21.011 6.797 -24.588 1.00 97.25 78 ASN A O 1
ATOM 646 N N . ARG A 1 79 ? 21.933 7.334 -22.610 1.00 98.31 79 ARG A N 1
ATOM 647 C CA . ARG A 1 79 ? 23.236 6.689 -22.845 1.00 98.31 79 ARG A CA 1
ATOM 648 C C . ARG A 1 79 ? 23.265 5.214 -22.443 1.00 98.31 79 ARG A C 1
ATOM 650 O O . ARG A 1 79 ? 24.225 4.524 -22.784 1.00 98.31 79 ARG A O 1
ATOM 657 N N . LEU A 1 80 ? 22.250 4.730 -21.727 1.00 98.19 80 LEU A N 1
ATOM 658 C CA . LEU A 1 80 ? 22.131 3.319 -21.369 1.00 98.19 80 LEU A CA 1
ATOM 659 C C . LEU A 1 80 ? 21.940 2.443 -22.610 1.00 98.19 80 LEU A C 1
ATOM 661 O O . LEU A 1 80 ? 21.402 2.865 -23.635 1.00 98.19 80 LEU A O 1
ATOM 665 N N . SER A 1 81 ? 22.324 1.174 -22.498 1.00 98.50 81 SER A N 1
ATOM 666 C CA . SER A 1 81 ? 21.993 0.190 -23.524 1.00 98.50 81 SER A CA 1
ATOM 667 C C . SER A 1 81 ? 20.477 -0.025 -23.610 1.00 98.50 81 SER A C 1
ATOM 669 O O . SER A 1 81 ? 19.746 0.096 -22.624 1.00 98.50 81 SER A O 1
ATOM 671 N N . ALA A 1 82 ? 19.994 -0.474 -24.772 1.00 98.19 82 ALA A N 1
ATOM 672 C CA . ALA A 1 82 ? 18.579 -0.808 -24.957 1.00 98.19 82 ALA A CA 1
ATOM 673 C C . ALA A 1 82 ? 18.060 -1.833 -23.923 1.00 98.19 82 ALA A C 1
ATOM 675 O O . ALA A 1 82 ? 16.892 -1.807 -23.534 1.00 98.19 82 ALA A O 1
ATOM 676 N N . LYS A 1 83 ? 18.928 -2.740 -23.448 1.00 98.44 83 LYS A N 1
ATOM 677 C CA . LYS A 1 83 ? 18.576 -3.732 -22.423 1.00 98.44 83 LYS A CA 1
ATOM 678 C C . LYS A 1 83 ? 18.345 -3.083 -21.056 1.00 98.44 83 LYS A C 1
ATOM 680 O O . LYS A 1 83 ? 17.400 -3.459 -20.368 1.00 98.44 83 LYS A O 1
ATOM 685 N N . GLU A 1 84 ? 19.184 -2.128 -20.673 1.00 98.25 84 GLU A N 1
ATOM 686 C CA . GLU A 1 84 ? 19.056 -1.390 -19.413 1.00 98.25 84 GLU A CA 1
ATOM 687 C C . GLU A 1 84 ? 17.841 -0.461 -19.438 1.00 98.25 84 GLU A C 1
ATOM 689 O O . GLU A 1 84 ? 17.040 -0.491 -18.507 1.00 98.25 84 GLU A O 1
ATOM 694 N N . GLN A 1 85 ? 17.625 0.270 -20.535 1.00 98.44 85 GLN A N 1
ATOM 695 C CA . GLN A 1 85 ? 16.427 1.099 -20.713 1.00 98.44 85 GLN A CA 1
ATOM 696 C C . GLN A 1 85 ? 15.143 0.274 -20.584 1.00 98.44 85 GLN A C 1
ATOM 698 O O . GLN A 1 85 ? 14.218 0.649 -19.861 1.00 98.44 85 GLN A O 1
ATOM 703 N N . ARG A 1 86 ? 15.109 -0.902 -21.227 1.00 98.25 86 ARG A N 1
ATOM 704 C CA . ARG A 1 86 ? 13.984 -1.838 -21.126 1.00 98.25 86 ARG A CA 1
ATOM 705 C C . ARG A 1 86 ? 13.784 -2.351 -19.701 1.00 98.25 86 ARG A C 1
ATOM 707 O O . ARG A 1 86 ? 12.642 -2.482 -19.268 1.00 98.25 86 ARG A O 1
ATOM 714 N N . LEU A 1 87 ? 14.863 -2.651 -18.977 1.00 97.88 87 LEU A N 1
ATOM 715 C CA . LEU A 1 87 ? 14.777 -3.079 -17.581 1.00 97.88 87 LEU A CA 1
ATOM 716 C C . LEU A 1 87 ? 14.135 -1.994 -16.707 1.00 97.88 87 LEU A C 1
ATOM 718 O O . LEU A 1 87 ? 13.263 -2.320 -15.906 1.00 97.88 87 LEU A O 1
ATOM 722 N N . MET A 1 88 ? 14.513 -0.727 -16.892 1.00 97.56 88 MET A N 1
ATOM 723 C CA . MET A 1 88 ? 13.925 0.395 -16.151 1.00 97.56 88 MET A CA 1
ATOM 724 C C . MET A 1 88 ? 12.420 0.527 -16.421 1.00 97.56 88 MET A C 1
ATOM 726 O O . MET A 1 88 ? 11.641 0.597 -15.474 1.00 97.56 88 MET A O 1
ATOM 730 N N . ILE A 1 89 ? 11.990 0.442 -17.686 1.00 97.69 89 ILE A N 1
ATOM 731 C CA . ILE A 1 89 ? 10.559 0.465 -18.053 1.00 97.69 89 ILE A CA 1
ATOM 732 C C . ILE A 1 89 ? 9.796 -0.684 -17.375 1.00 97.69 89 ILE A C 1
ATOM 734 O O . ILE A 1 89 ? 8.714 -0.483 -16.828 1.00 97.69 89 ILE A O 1
ATOM 738 N N . ILE A 1 90 ? 10.360 -1.897 -17.374 1.00 98.31 90 ILE A N 1
ATOM 739 C CA . ILE A 1 90 ? 9.738 -3.057 -16.715 1.00 98.31 90 ILE A CA 1
ATOM 740 C C . ILE A 1 90 ? 9.593 -2.816 -15.210 1.00 98.31 90 ILE A C 1
ATOM 742 O O . ILE A 1 90 ? 8.537 -3.105 -14.650 1.00 98.31 90 ILE A O 1
ATOM 746 N N . GLN A 1 91 ? 10.629 -2.285 -14.555 1.00 97.88 91 GLN A N 1
ATOM 747 C CA . GLN A 1 91 ? 10.574 -1.979 -13.125 1.00 97.88 91 GLN A CA 1
ATOM 748 C C . GLN A 1 91 ? 9.530 -0.906 -12.811 1.00 97.88 91 GLN A C 1
ATOM 750 O O . GLN A 1 91 ? 8.773 -1.071 -11.856 1.00 97.88 91 GLN A O 1
ATOM 755 N N . TYR A 1 92 ? 9.459 0.155 -13.619 1.00 98.25 92 TYR A N 1
ATOM 756 C CA . TYR A 1 92 ? 8.446 1.199 -13.478 1.00 98.25 92 TYR A CA 1
ATOM 757 C C . TYR A 1 92 ? 7.032 0.612 -13.552 1.00 98.25 92 TYR A C 1
ATOM 759 O O . TYR A 1 92 ? 6.243 0.780 -12.624 1.00 98.25 92 TYR A O 1
ATOM 767 N N . ASN A 1 93 ? 6.747 -0.159 -14.603 1.00 98.06 93 ASN A N 1
ATOM 768 C CA . ASN A 1 93 ? 5.431 -0.763 -14.814 1.00 98.06 93 ASN A CA 1
ATOM 769 C C . ASN A 1 93 ? 5.065 -1.751 -13.698 1.00 98.06 93 ASN A C 1
ATOM 771 O O . ASN A 1 93 ? 3.922 -1.785 -13.249 1.00 98.06 93 ASN A O 1
ATOM 775 N N . ALA A 1 94 ? 6.027 -2.545 -13.218 1.00 98.38 94 ALA A N 1
ATOM 776 C CA . ALA A 1 94 ? 5.798 -3.464 -12.106 1.00 98.38 94 ALA A CA 1
ATOM 777 C C . ALA A 1 94 ? 5.449 -2.717 -10.809 1.00 98.38 94 ALA A C 1
ATOM 779 O O . ALA A 1 94 ? 4.540 -3.130 -10.091 1.00 98.38 94 AL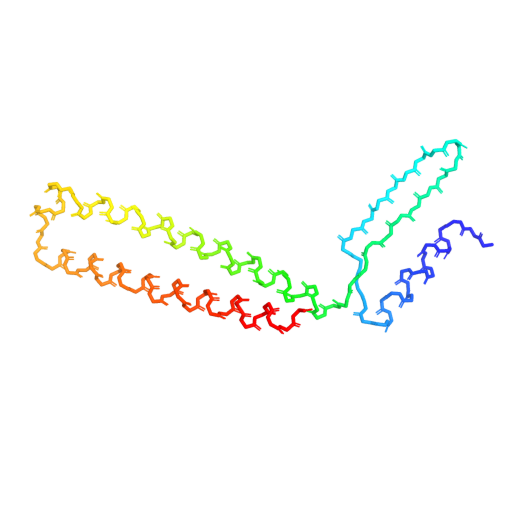A A O 1
ATOM 780 N N . MET A 1 95 ? 6.140 -1.607 -10.524 1.00 98.50 95 MET A N 1
ATOM 781 C CA . MET A 1 95 ? 5.822 -0.756 -9.376 1.00 98.50 95 MET A CA 1
ATOM 782 C C . MET A 1 95 ? 4.448 -0.097 -9.515 1.00 98.50 95 MET A C 1
ATOM 784 O O . MET A 1 95 ? 3.722 -0.053 -8.528 1.00 98.50 95 MET A O 1
ATOM 788 N N . GLN A 1 96 ? 4.072 0.354 -10.715 1.00 98.25 96 GLN A N 1
ATOM 789 C CA . GLN A 1 96 ? 2.755 0.939 -10.971 1.00 98.25 96 GLN A CA 1
ATOM 790 C C . GLN A 1 96 ? 1.631 -0.060 -10.679 1.00 98.25 96 GLN A C 1
ATOM 792 O O . GLN A 1 96 ? 0.758 0.218 -9.865 1.00 98.25 96 GLN A O 1
ATOM 797 N N . VAL A 1 97 ? 1.707 -1.259 -11.264 1.00 98.44 97 VAL A N 1
ATOM 798 C CA . VAL A 1 97 ? 0.710 -2.316 -11.028 1.00 98.44 97 VAL A CA 1
ATOM 799 C C . VAL A 1 97 ? 0.650 -2.692 -9.548 1.00 98.44 97 VAL A C 1
ATOM 801 O O . VAL A 1 97 ? -0.426 -2.919 -9.000 1.00 98.44 97 VAL A O 1
ATOM 804 N N . TYR A 1 98 ? 1.800 -2.751 -8.875 1.00 98.56 98 TYR A N 1
ATOM 805 C CA . TYR A 1 98 ? 1.836 -3.042 -7.448 1.00 98.56 98 TYR A CA 1
ATOM 806 C C . TYR A 1 98 ? 1.180 -1.938 -6.604 1.00 98.56 98 TYR A C 1
ATOM 808 O O . TYR A 1 98 ? 0.401 -2.251 -5.705 1.00 98.56 98 TYR A O 1
ATOM 816 N N . ALA A 1 99 ? 1.439 -0.666 -6.916 1.00 98.44 99 ALA A N 1
ATOM 817 C CA . ALA A 1 99 ? 0.802 0.477 -6.263 1.00 98.44 99 ALA A CA 1
ATOM 818 C C . ALA A 1 99 ? -0.728 0.457 -6.434 1.00 98.44 99 ALA A C 1
ATOM 820 O O . ALA A 1 99 ? -1.461 0.640 -5.461 1.00 98.44 99 ALA A O 1
ATOM 821 N N . ASP A 1 100 ? -1.216 0.137 -7.635 1.00 98.19 100 ASP A N 1
ATOM 822 C CA . ASP A 1 100 ? -2.652 0.011 -7.908 1.00 98.19 100 ASP A CA 1
ATOM 823 C C . ASP A 1 100 ? -3.297 -1.098 -7.058 1.00 98.19 100 ASP A C 1
ATOM 825 O O . ASP A 1 100 ? -4.361 -0.904 -6.466 1.00 98.19 100 ASP A O 1
ATOM 829 N N . VAL A 1 101 ? -2.624 -2.246 -6.917 1.00 98.44 101 VAL A N 1
ATOM 830 C CA . VAL A 1 101 ? -3.089 -3.342 -6.050 1.00 98.44 101 VAL A CA 1
ATOM 831 C C . VAL A 1 101 ? -3.115 -2.921 -4.579 1.00 98.44 101 VAL A C 1
ATOM 833 O O . VAL A 1 101 ? -4.059 -3.264 -3.864 1.00 98.44 101 VAL A O 1
ATOM 836 N N . LEU A 1 102 ? -2.109 -2.179 -4.104 1.00 98.44 102 LEU A N 1
ATOM 837 C CA . LEU A 1 102 ? -2.101 -1.659 -2.733 1.00 98.44 102 LEU A CA 1
ATOM 838 C C . LEU A 1 102 ? -3.290 -0.725 -2.487 1.00 98.44 102 LEU A C 1
ATOM 840 O O . LEU A 1 102 ? -3.960 -0.864 -1.463 1.00 98.44 102 LEU A O 1
ATOM 844 N N . LEU A 1 103 ? -3.584 0.178 -3.427 1.00 98.00 103 LEU A N 1
ATOM 845 C CA . LEU A 1 103 ? -4.743 1.071 -3.354 1.00 98.00 103 LEU A CA 1
ATOM 846 C C . LEU A 1 103 ? -6.059 0.292 -3.316 1.00 98.00 103 LEU A C 1
ATOM 848 O O . LEU A 1 103 ? -6.860 0.514 -2.412 1.00 98.00 103 LEU A O 1
ATOM 852 N N . GLN A 1 104 ? -6.233 -0.692 -4.202 1.00 98.00 104 GLN A N 1
ATOM 853 C CA . GLN A 1 104 ? -7.423 -1.544 -4.201 1.00 98.00 104 GLN A CA 1
ATOM 854 C C . GLN A 1 104 ? -7.622 -2.243 -2.848 1.00 98.00 104 GLN A C 1
ATOM 856 O O . GLN A 1 104 ? -8.728 -2.276 -2.315 1.00 98.00 104 GLN A O 1
ATOM 861 N N . ARG A 1 105 ? -6.549 -2.778 -2.251 1.00 97.44 105 ARG A N 1
ATOM 862 C CA . ARG A 1 105 ? -6.625 -3.419 -0.929 1.00 97.44 105 ARG A CA 1
ATOM 863 C C . ARG A 1 105 ? -6.972 -2.437 0.182 1.00 97.44 105 ARG A C 1
ATOM 865 O O . ARG A 1 105 ? -7.701 -2.805 1.097 1.00 97.44 105 ARG A O 1
ATOM 872 N N . ILE A 1 106 ? -6.455 -1.213 0.124 1.00 97.75 106 ILE A N 1
ATOM 873 C CA . ILE A 1 106 ? -6.809 -0.159 1.081 1.00 97.75 106 ILE A CA 1
ATOM 874 C C . ILE A 1 106 ? -8.301 0.165 0.978 1.00 97.75 106 ILE A C 1
ATOM 876 O O . ILE A 1 106 ? -8.959 0.275 2.012 1.00 97.75 106 ILE A O 1
ATOM 880 N N . ASP A 1 107 ? -8.833 0.282 -0.235 1.00 97.00 107 ASP A N 1
ATOM 881 C CA . ASP A 1 107 ? -10.247 0.581 -0.458 1.00 97.00 107 ASP A CA 1
ATOM 882 C C . ASP A 1 107 ? -11.143 -0.571 0.024 1.00 97.00 107 ASP A C 1
ATOM 884 O O . ASP A 1 107 ? -12.062 -0.334 0.806 1.00 97.00 107 ASP A O 1
ATOM 888 N N . GLU A 1 108 ? -10.796 -1.827 -0.285 1.00 96.56 108 GLU A N 1
ATOM 889 C CA . GLU A 1 108 ? -11.490 -3.019 0.238 1.00 96.56 108 GLU A CA 1
ATOM 890 C C . GLU A 1 108 ? -11.508 -3.078 1.775 1.00 96.56 108 GLU A C 1
ATOM 892 O O . GLU A 1 108 ? -12.458 -3.588 2.373 1.00 96.56 108 GLU A O 1
ATOM 897 N N . ILE A 1 109 ? -10.443 -2.609 2.434 1.00 94.44 109 ILE A N 1
ATOM 898 C CA . ILE A 1 109 ? -10.391 -2.537 3.897 1.00 94.44 109 ILE A CA 1
ATOM 899 C C . ILE A 1 109 ? -11.303 -1.420 4.401 1.00 94.44 109 ILE A C 1
ATOM 901 O O . ILE A 1 109 ? -12.043 -1.642 5.355 1.00 94.44 109 ILE A O 1
ATOM 905 N N . LYS A 1 110 ? -11.269 -0.242 3.770 1.00 91.06 110 LYS A N 1
ATOM 906 C CA . LYS A 1 110 ? -12.091 0.912 4.157 1.00 91.06 110 LYS A CA 1
ATOM 907 C C . LYS A 1 110 ? -13.584 0.667 3.980 1.00 91.06 110 LYS A C 1
ATOM 909 O O . LYS A 1 110 ? -14.351 1.150 4.795 1.00 91.06 110 LYS A O 1
ATOM 914 N N . GLU A 1 111 ? -13.993 -0.106 2.977 1.00 92.06 111 GLU A N 1
ATOM 915 C CA . GLU A 1 111 ? -15.392 -0.527 2.805 1.00 92.06 111 GLU A CA 1
ATOM 916 C C . GLU A 1 111 ? -15.902 -1.425 3.947 1.00 92.06 111 GLU A C 1
ATOM 918 O O . GLU A 1 111 ? -17.109 -1.603 4.106 1.00 92.06 111 GLU A O 1
ATOM 923 N N . ARG A 1 112 ? -14.991 -2.016 4.731 1.00 84.50 112 ARG A N 1
ATOM 924 C CA . ARG A 1 112 ? -15.293 -2.903 5.866 1.00 84.50 112 ARG A CA 1
ATOM 925 C C . ARG A 1 112 ? -15.117 -2.226 7.229 1.00 84.50 112 ARG A C 1
ATOM 927 O O . ARG A 1 112 ? -15.228 -2.922 8.239 1.00 84.50 112 ARG A O 1
ATOM 934 N N . LEU A 1 113 ? -14.764 -0.939 7.250 1.00 82.75 113 LEU A N 1
ATOM 935 C CA . LEU A 1 113 ? -14.673 -0.093 8.447 1.00 82.75 113 LEU A CA 1
ATOM 936 C C . LEU A 1 113 ? -15.990 0.662 8.649 1.00 82.75 113 LEU A C 1
ATOM 938 O O . LEU A 1 113 ? -16.386 0.805 9.824 1.00 82.75 113 LEU A O 1
#